Protein AF-A0A5C8VFC7-F1 (afdb_monomer_lite)

pLDDT: mean 85.53, std 14.11, range [35.5, 98.44]

Secondary structure (DSSP, 8-state):
-----HHHHHH-GGGHHHHSSHHHHHHH-S-TTS-TTSPPPGGGHHHHHHHHHHHHHHSS----TT-TTHHHHHHHHHTS---------PPPPPGGG---GGGT--HHHHHHHHHHHHHHHHHHHHHHTTSSS-HHHHHHHHHHHHHHHHHHHHS----

Sequence (159 aa):
MSRGHLLEFLISRQVAAQIDNLFVRMLLSPHPLIPRNGFIDYANDDIVLREAAEKLSEIEWAGISEDINMYDRLSSWLGIQIHEQRSNETLTVPFSQKGVLSDHLTSATLDALEARSRLDLKLWRLLAAKTNIDPEALRWRATTTAAARFSQLLTYKVY

Foldseek 3Di:
DDPDQLLCVLQALQCLCVQAQVLLCVQQPPDPQCDPRGHRDPVCLVVSLVVSLVSVVVDPDDADPLDPCRQVVVCVVVVHRDDDDPPDPPDADPPVSQDDVVVRPDPSSVVSNCRRNVSVLVSVVVVVVPDPDDPVVSVVSVVVVVCVVVCVSRDDDDD

Radius of gyration: 18.02 Å; chains: 1; bounding box: 41×52×45 Å

Structure (mmCIF, N/CA/C/O backbone):
data_AF-A0A5C8VFC7-F1
#
_entry.id   AF-A0A5C8VFC7-F1
#
loop_
_atom_site.group_PDB
_atom_site.id
_atom_site.type_symbol
_atom_site.label_atom_id
_atom_site.label_alt_id
_atom_site.label_comp_id
_atom_site.label_asym_id
_atom_site.label_entity_id
_atom_site.label_seq_id
_atom_site.pdbx_PDB_ins_code
_atom_site.Cartn_x
_atom_site.Cartn_y
_atom_site.Cartn_z
_atom_site.occupancy
_atom_site.B_iso_or_equiv
_atom_site.auth_seq_id
_atom_site.auth_comp_id
_atom_site.auth_asym_id
_atom_site.auth_atom_id
_atom_site.pdbx_PDB_model_num
ATOM 1 N N . MET A 1 1 ? 24.194 0.396 -6.362 1.00 41.56 1 MET A N 1
ATOM 2 C CA . MET A 1 1 ? 22.876 1.057 -6.461 1.00 41.56 1 MET A CA 1
ATOM 3 C C . MET A 1 1 ? 22.620 1.334 -7.928 1.00 41.56 1 MET A C 1
ATOM 5 O O . MET A 1 1 ? 23.442 1.996 -8.552 1.00 41.56 1 MET A O 1
ATOM 9 N N . SER A 1 2 ? 21.605 0.696 -8.506 1.00 38.47 2 SER A N 1
ATOM 10 C CA . SER A 1 2 ? 21.367 0.692 -9.950 1.00 38.47 2 SER A CA 1
ATOM 11 C C . SER A 1 2 ? 21.085 2.106 -10.450 1.00 38.47 2 SER A C 1
ATOM 13 O O . SER A 1 2 ? 20.091 2.710 -10.067 1.00 38.47 2 SER A O 1
ATOM 15 N N . ARG A 1 3 ? 21.916 2.596 -11.374 1.00 49.00 3 ARG A N 1
ATOM 16 C CA . ARG A 1 3 ? 21.585 3.713 -12.279 1.00 49.00 3 ARG A CA 1
ATOM 17 C C . ARG A 1 3 ? 20.566 3.281 -13.356 1.00 49.00 3 ARG A C 1
ATOM 19 O O . ARG A 1 3 ? 20.586 3.799 -14.464 1.00 49.00 3 ARG A O 1
ATOM 26 N N . GLY A 1 4 ? 19.763 2.265 -13.041 1.00 56.94 4 GLY A N 1
ATOM 27 C CA . GLY A 1 4 ? 18.840 1.605 -13.951 1.00 56.94 4 GLY A CA 1
ATOM 28 C C . GLY A 1 4 ? 17.549 2.393 -14.071 1.00 56.94 4 GLY A C 1
ATOM 29 O O . GLY A 1 4 ? 17.125 3.059 -13.123 1.00 56.94 4 GLY A O 1
ATOM 30 N N . HIS A 1 5 ? 16.944 2.333 -15.251 1.00 78.56 5 HIS A N 1
ATOM 31 C CA . HIS A 1 5 ? 15.644 2.935 -15.530 1.00 78.56 5 HIS A CA 1
ATOM 32 C C . HIS A 1 5 ? 14.612 2.409 -14.515 1.00 78.56 5 HIS A C 1
ATOM 34 O O . HIS A 1 5 ? 14.661 1.236 -14.154 1.00 78.56 5 HIS A O 1
ATOM 40 N N . LEU A 1 6 ? 13.693 3.253 -14.025 1.00 86.38 6 LEU A N 1
ATOM 41 C CA . LEU A 1 6 ? 12.682 2.879 -13.017 1.00 86.38 6 LEU A CA 1
ATOM 42 C C . LEU A 1 6 ? 11.976 1.550 -13.342 1.00 86.38 6 LEU A C 1
ATOM 44 O O . LEU A 1 6 ? 11.711 0.752 -12.445 1.00 86.38 6 LEU A O 1
ATOM 48 N N . LEU A 1 7 ? 11.735 1.279 -14.625 1.00 90.38 7 LEU A N 1
ATOM 49 C CA . LEU A 1 7 ? 11.177 0.013 -15.082 1.00 90.38 7 LEU A CA 1
ATOM 50 C C . LEU A 1 7 ? 12.025 -1.202 -14.664 1.00 90.38 7 LEU A C 1
ATOM 52 O O . LEU A 1 7 ? 11.477 -2.166 -14.137 1.00 90.38 7 LEU A O 1
ATOM 56 N N . GLU A 1 8 ? 13.349 -1.155 -14.839 1.00 91.50 8 GLU A N 1
ATOM 57 C CA . GLU A 1 8 ? 14.268 -2.244 -14.466 1.00 91.50 8 GLU A CA 1
ATOM 58 C C . GLU A 1 8 ? 14.191 -2.558 -12.971 1.00 91.50 8 GLU A C 1
ATOM 60 O O . GLU A 1 8 ? 14.211 -3.722 -12.565 1.00 91.50 8 GLU A O 1
ATOM 65 N N . PHE A 1 9 ? 14.062 -1.515 -12.149 1.00 91.56 9 PHE A N 1
ATOM 66 C CA . PHE A 1 9 ? 13.863 -1.667 -10.715 1.00 91.56 9 PHE A CA 1
ATOM 67 C C . PHE A 1 9 ? 12.532 -2.371 -10.413 1.00 91.56 9 PHE A C 1
ATOM 69 O O . PHE A 1 9 ? 12.512 -3.341 -9.658 1.00 91.56 9 PHE A O 1
ATOM 76 N N . LEU A 1 10 ? 11.437 -1.951 -11.052 1.00 93.69 10 LEU A N 1
ATOM 77 C CA . LEU A 1 10 ? 10.092 -2.486 -10.801 1.00 93.69 10 LEU A CA 1
ATOM 78 C C . LEU A 1 10 ? 9.887 -3.939 -11.261 1.00 93.69 10 LEU A C 1
ATOM 80 O O . LEU A 1 10 ? 9.038 -4.656 -10.717 1.00 93.69 10 LEU A O 1
ATOM 84 N N . ILE A 1 11 ? 10.655 -4.388 -12.255 1.00 94.44 11 ILE A N 1
ATOM 85 C CA . ILE A 1 11 ? 10.610 -5.772 -12.756 1.00 94.44 11 ILE A CA 1
ATOM 86 C C . ILE A 1 11 ? 11.664 -6.678 -12.107 1.00 94.44 11 ILE A C 1
ATOM 88 O O . ILE A 1 11 ? 11.640 -7.896 -12.307 1.00 94.44 11 ILE A O 1
ATOM 92 N N . SER A 1 12 ? 12.581 -6.121 -11.312 1.00 94.25 12 SER A N 1
ATOM 93 C CA . SER A 1 12 ? 13.646 -6.892 -10.679 1.00 94.25 12 SER A CA 1
ATOM 94 C C . SER A 1 12 ? 13.116 -7.762 -9.538 1.00 94.25 12 SER A C 1
ATOM 96 O O . SER A 1 12 ? 12.614 -7.284 -8.521 1.00 94.25 12 SER A O 1
ATOM 98 N N . ARG A 1 13 ? 13.310 -9.081 -9.662 1.00 94.38 13 ARG A N 1
ATOM 99 C CA . ARG A 1 13 ? 12.937 -10.049 -8.614 1.00 94.38 13 ARG A CA 1
ATOM 100 C C . ARG A 1 13 ? 13.743 -9.886 -7.324 1.00 94.38 13 ARG A C 1
ATOM 102 O O . ARG A 1 13 ? 13.280 -10.314 -6.272 1.00 94.38 13 ARG A O 1
ATOM 109 N N . GLN A 1 14 ? 14.928 -9.275 -7.392 1.00 92.81 14 GLN A N 1
ATOM 110 C CA . GLN A 1 14 ? 15.797 -9.075 -6.224 1.00 92.81 14 GLN A CA 1
ATOM 111 C C . GLN A 1 14 ? 15.215 -8.075 -5.223 1.00 92.81 14 GLN A C 1
ATOM 113 O O . GLN A 1 14 ? 15.543 -8.137 -4.042 1.00 92.81 14 GLN A O 1
ATOM 118 N N . VAL A 1 15 ? 14.356 -7.170 -5.698 1.00 92.88 15 VAL A N 1
ATOM 119 C CA . VAL A 1 15 ? 13.690 -6.156 -4.872 1.00 92.88 15 VAL A CA 1
ATOM 120 C C . VAL A 1 15 ? 12.198 -6.440 -4.690 1.00 92.88 15 VAL A C 1
ATOM 122 O O . VAL A 1 15 ? 11.480 -5.625 -4.120 1.00 92.88 15 VAL A O 1
ATOM 125 N N . ALA A 1 16 ? 11.709 -7.591 -5.168 1.00 94.56 16 ALA A N 1
ATOM 126 C CA . ALA A 1 16 ? 10.283 -7.904 -5.182 1.00 94.56 16 ALA A CA 1
ATOM 127 C C . ALA A 1 16 ? 9.657 -7.869 -3.783 1.00 94.56 16 ALA A C 1
ATOM 129 O O . ALA A 1 16 ? 8.572 -7.323 -3.617 1.00 94.56 16 ALA A O 1
ATOM 130 N N . ALA A 1 17 ? 10.358 -8.380 -2.768 1.00 94.06 17 ALA A N 1
ATOM 131 C CA . ALA A 1 17 ? 9.872 -8.369 -1.390 1.00 94.06 17 ALA A CA 1
ATOM 132 C C . ALA A 1 17 ? 9.643 -6.950 -0.840 1.00 94.06 17 ALA A C 1
ATOM 134 O O . ALA A 1 17 ? 8.838 -6.777 0.070 1.00 94.06 17 ALA A O 1
ATOM 135 N N . GLN A 1 18 ? 10.349 -5.955 -1.381 1.00 93.31 18 GLN A N 1
ATOM 136 C CA . GLN A 1 18 ? 10.308 -4.565 -0.941 1.00 93.31 18 GLN A CA 1
ATOM 137 C C . GLN A 1 18 ? 9.290 -3.718 -1.712 1.00 93.31 18 GLN A C 1
ATOM 139 O O . GLN A 1 18 ? 8.924 -2.652 -1.226 1.00 93.31 18 GLN A O 1
ATOM 144 N N . ILE A 1 19 ? 8.869 -4.144 -2.907 1.00 95.06 19 ILE A N 1
ATOM 145 C CA . ILE A 1 19 ? 8.063 -3.298 -3.805 1.00 95.06 19 ILE A CA 1
ATOM 146 C C . ILE A 1 19 ? 6.716 -3.895 -4.197 1.00 95.06 19 ILE A C 1
ATOM 148 O O . ILE A 1 19 ? 5.841 -3.160 -4.634 1.00 95.06 19 ILE A O 1
ATOM 152 N N . ASP A 1 20 ? 6.554 -5.213 -4.115 1.00 97.69 20 ASP A N 1
ATOM 153 C CA . ASP A 1 20 ? 5.381 -5.896 -4.651 1.00 97.69 20 ASP A CA 1
ATOM 154 C C . ASP A 1 20 ? 4.321 -6.095 -3.576 1.00 97.69 20 ASP A C 1
ATOM 156 O O . ASP A 1 20 ? 4.429 -7.018 -2.776 1.00 97.69 20 ASP A O 1
ATOM 160 N N . ASN A 1 21 ? 3.283 -5.264 -3.590 1.00 97.81 21 ASN A N 1
ATOM 161 C CA . ASN A 1 21 ? 2.153 -5.304 -2.663 1.00 97.81 21 ASN A CA 1
ATOM 162 C C . ASN A 1 21 ? 2.642 -5.346 -1.207 1.00 97.81 21 ASN A C 1
ATOM 164 O O . ASN A 1 21 ? 2.390 -6.292 -0.457 1.00 97.81 21 ASN A O 1
ATOM 168 N N . LEU A 1 22 ? 3.466 -4.355 -0.864 1.00 96.62 22 LEU A N 1
ATOM 169 C CA . LEU A 1 22 ? 4.254 -4.314 0.358 1.00 96.62 22 LEU A CA 1
ATOM 170 C C . LEU A 1 22 ? 3.379 -4.434 1.609 1.00 96.62 22 LEU A C 1
ATOM 172 O O . LEU A 1 22 ? 3.733 -5.188 2.515 1.00 96.62 22 LEU A O 1
ATOM 176 N N . PHE A 1 23 ? 2.236 -3.748 1.663 1.00 96.38 23 PHE A N 1
ATOM 177 C CA . PHE A 1 23 ? 1.360 -3.817 2.837 1.00 96.38 23 PHE A CA 1
ATOM 178 C C . PHE A 1 23 ? 0.720 -5.196 2.978 1.00 96.38 23 PHE A C 1
ATOM 180 O O . PHE A 1 23 ? 0.707 -5.758 4.073 1.00 96.38 23 PHE A O 1
ATOM 187 N N . VAL A 1 24 ? 0.275 -5.787 1.868 1.00 98.06 24 VAL A N 1
ATOM 188 C CA . VAL A 1 24 ? -0.218 -7.171 1.844 1.00 98.06 24 VAL A CA 1
ATOM 189 C C . VAL A 1 24 ? 0.858 -8.153 2.317 1.00 98.06 24 VAL A C 1
ATOM 191 O O . VAL A 1 24 ? 0.574 -9.028 3.137 1.00 98.06 24 VAL A O 1
ATOM 194 N N . ARG A 1 25 ? 2.112 -7.986 1.879 1.00 97.56 25 ARG A N 1
ATOM 195 C CA . ARG A 1 25 ? 3.236 -8.802 2.370 1.00 97.56 25 ARG A CA 1
ATOM 196 C C . ARG A 1 25 ? 3.465 -8.622 3.861 1.00 97.56 25 ARG A C 1
ATOM 198 O O . ARG A 1 25 ? 3.680 -9.613 4.549 1.00 97.56 25 ARG A O 1
ATOM 205 N N . MET A 1 26 ? 3.438 -7.391 4.361 1.00 96.31 26 MET A N 1
ATOM 206 C CA . MET A 1 26 ? 3.652 -7.112 5.782 1.00 96.31 26 MET A CA 1
ATOM 207 C C . MET A 1 26 ? 2.562 -7.727 6.662 1.00 96.31 26 MET A C 1
ATOM 209 O O . MET A 1 26 ? 2.882 -8.255 7.721 1.00 96.31 26 MET A O 1
ATOM 213 N N . LEU A 1 27 ? 1.304 -7.698 6.215 1.00 96.94 27 LEU A N 1
ATOM 214 C CA . LEU A 1 27 ? 0.178 -8.268 6.957 1.00 96.94 27 LEU A CA 1
ATOM 215 C C . LEU A 1 27 ? 0.203 -9.798 7.002 1.00 96.94 27 LEU A C 1
ATOM 217 O O . LEU A 1 27 ? -0.177 -10.384 8.011 1.00 96.94 27 LEU A O 1
ATOM 221 N N . LEU A 1 28 ? 0.626 -10.440 5.911 1.00 97.62 28 LEU A N 1
ATOM 222 C CA . LEU A 1 28 ? 0.531 -11.893 5.764 1.00 97.62 28 LEU A CA 1
ATOM 223 C C . LEU A 1 28 ? 1.847 -12.637 5.992 1.00 97.62 28 LEU A C 1
ATOM 225 O O . LEU A 1 28 ? 1.841 -13.860 6.073 1.00 97.62 28 LEU A O 1
ATOM 229 N N . SER A 1 29 ? 2.989 -11.952 6.063 1.00 92.75 29 SER A N 1
ATOM 230 C CA . SER A 1 29 ? 4.282 -12.632 6.140 1.00 92.75 29 SER A CA 1
ATOM 231 C C . SER A 1 29 ? 4.459 -13.404 7.460 1.00 92.75 29 SER A C 1
ATOM 233 O O . SER A 1 29 ? 4.337 -12.804 8.528 1.00 92.75 29 SER A O 1
ATOM 235 N N . PRO A 1 30 ? 4.901 -14.679 7.417 1.00 94.81 30 PRO A N 1
ATOM 236 C CA . PRO A 1 30 ? 5.138 -15.509 6.228 1.00 94.81 30 PRO A CA 1
ATOM 237 C C . PRO A 1 30 ? 3.850 -16.161 5.684 1.00 94.81 30 PRO A C 1
ATOM 239 O O . PRO A 1 30 ? 3.048 -16.676 6.455 1.00 94.81 30 PRO A O 1
ATOM 242 N N . HIS A 1 31 ? 3.708 -16.242 4.353 1.00 97.06 31 HIS A N 1
ATOM 243 C CA . HIS A 1 31 ? 2.536 -16.840 3.695 1.00 97.06 31 HIS A CA 1
ATOM 244 C C . HIS A 1 31 ? 2.930 -17.772 2.530 1.00 97.06 31 HIS A C 1
ATOM 246 O O . HIS A 1 31 ? 3.766 -17.379 1.713 1.00 97.06 31 HIS A O 1
ATOM 252 N N . PRO A 1 32 ? 2.333 -18.974 2.380 1.00 97.44 32 PRO A N 1
ATOM 253 C CA . PRO A 1 32 ? 2.729 -19.956 1.360 1.00 97.44 32 PRO A CA 1
ATOM 254 C C . PRO A 1 32 ? 2.540 -19.474 -0.087 1.00 97.44 32 PRO A C 1
ATOM 256 O O . PRO A 1 32 ? 3.309 -19.863 -0.963 1.00 97.44 32 PRO A O 1
ATOM 259 N N . LEU A 1 33 ? 1.555 -18.607 -0.345 1.00 97.81 33 LEU A N 1
ATOM 260 C CA . LEU A 1 33 ? 1.305 -18.034 -1.679 1.00 97.81 33 LEU A CA 1
ATOM 261 C C . LEU A 1 33 ? 2.118 -16.760 -1.966 1.00 97.81 33 LEU A C 1
ATOM 263 O O . LEU A 1 33 ? 2.036 -16.217 -3.068 1.00 97.81 33 LEU A O 1
ATOM 267 N N . ILE A 1 34 ? 2.891 -16.265 -0.992 1.00 97.25 34 ILE A N 1
ATOM 268 C CA . ILE A 1 34 ? 3.711 -15.059 -1.142 1.00 97.25 34 ILE A CA 1
ATOM 269 C C . ILE A 1 34 ? 5.183 -15.483 -1.193 1.00 97.25 34 ILE A C 1
ATOM 271 O O . ILE A 1 34 ? 5.782 -15.791 -0.159 1.00 97.25 34 ILE A O 1
ATOM 275 N N . PRO A 1 35 ? 5.815 -15.493 -2.379 1.00 95.06 35 PRO A N 1
ATOM 276 C CA . PRO A 1 35 ? 7.206 -15.899 -2.491 1.00 95.06 35 PRO A CA 1
ATOM 277 C C . PRO A 1 35 ? 8.123 -14.898 -1.784 1.00 95.06 35 PRO A C 1
ATOM 279 O O . PRO A 1 35 ? 7.978 -13.683 -1.935 1.00 95.06 35 PRO A O 1
ATOM 282 N N . ARG A 1 36 ? 9.132 -15.410 -1.068 1.00 90.69 36 ARG A N 1
ATOM 283 C CA . ARG A 1 36 ? 10.154 -14.581 -0.405 1.00 90.69 36 ARG A CA 1
ATOM 284 C C . ARG A 1 36 ? 10.959 -13.744 -1.405 1.00 90.69 36 ARG A C 1
ATOM 286 O O . ARG A 1 36 ? 11.232 -12.586 -1.137 1.00 90.69 36 ARG A O 1
ATOM 293 N N . ASN A 1 37 ? 11.297 -14.334 -2.554 1.00 89.19 37 ASN A N 1
ATOM 294 C CA . ASN A 1 37 ? 12.095 -13.719 -3.619 1.00 89.19 37 ASN A CA 1
ATOM 295 C C . ASN A 1 37 ? 11.351 -13.825 -4.961 1.00 89.19 37 ASN A C 1
ATOM 297 O O . ASN A 1 37 ? 11.689 -14.645 -5.814 1.00 89.19 37 ASN A O 1
ATOM 301 N N . GLY A 1 38 ? 10.294 -13.036 -5.134 1.00 95.31 38 GLY A N 1
ATOM 302 C CA . GLY A 1 38 ? 9.490 -13.024 -6.356 1.00 95.31 38 GLY A CA 1
ATOM 303 C C . GLY A 1 38 ? 8.217 -12.210 -6.184 1.00 95.31 38 GLY A C 1
ATOM 304 O O . GLY A 1 38 ? 7.935 -11.752 -5.081 1.00 95.31 38 GLY A O 1
ATOM 305 N N . PHE A 1 39 ? 7.462 -12.035 -7.264 1.00 98.06 39 PHE A N 1
ATOM 306 C CA . PHE A 1 39 ? 6.181 -11.327 -7.254 1.00 98.06 39 PHE A CA 1
ATOM 307 C C . PHE A 1 39 ? 5.031 -12.276 -6.902 1.00 98.06 39 PHE A C 1
ATOM 309 O O . PHE A 1 39 ? 5.101 -13.462 -7.226 1.00 98.06 39 PHE A O 1
ATOM 316 N N . ILE A 1 40 ? 3.991 -11.765 -6.245 1.00 98.06 40 ILE A N 1
ATOM 317 C CA . ILE A 1 40 ? 2.753 -12.509 -5.986 1.00 98.06 40 ILE A CA 1
ATOM 318 C C . ILE A 1 40 ? 2.085 -12.804 -7.332 1.00 98.06 40 ILE A C 1
ATOM 320 O O . ILE A 1 40 ? 1.905 -11.892 -8.143 1.00 98.06 40 ILE A O 1
ATOM 324 N N . ASP A 1 41 ? 1.731 -14.067 -7.562 1.00 97.94 41 ASP A N 1
ATOM 325 C CA . ASP A 1 41 ? 1.038 -14.512 -8.773 1.00 97.94 41 ASP A CA 1
ATOM 326 C C . ASP A 1 41 ? -0.402 -13.973 -8.808 1.00 97.94 41 ASP A C 1
ATOM 328 O O . ASP A 1 41 ? -1.104 -14.023 -7.798 1.00 97.94 41 ASP A O 1
ATOM 332 N N . TYR A 1 42 ? -0.846 -13.502 -9.975 1.00 98.06 42 TYR A N 1
ATOM 333 C CA . TYR A 1 42 ? -2.214 -13.031 -10.209 1.00 98.06 42 TYR A CA 1
ATOM 334 C C . TYR A 1 42 ? -3.263 -14.106 -9.919 1.00 98.06 42 TYR A C 1
ATOM 336 O O . TYR A 1 42 ? -4.360 -13.781 -9.471 1.00 98.06 42 TYR A O 1
ATOM 344 N N . ALA A 1 43 ? -2.930 -15.384 -10.125 1.00 98.38 43 ALA A N 1
ATOM 345 C CA . ALA A 1 43 ? -3.829 -16.496 -9.823 1.00 98.38 43 ALA A CA 1
ATOM 346 C C . ALA A 1 43 ? -4.176 -16.603 -8.325 1.00 98.38 43 ALA A C 1
ATOM 348 O O . ALA A 1 43 ? -5.184 -17.208 -7.969 1.00 98.38 43 ALA A O 1
ATOM 3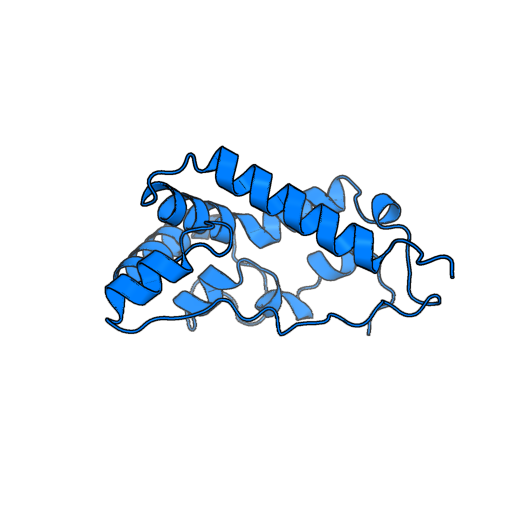49 N N . ASN A 1 44 ? -3.360 -16.003 -7.453 1.00 98.19 44 ASN A N 1
ATOM 350 C CA . ASN A 1 44 ? -3.547 -16.032 -6.005 1.00 98.19 44 ASN A CA 1
ATOM 351 C C . ASN A 1 44 ? -4.178 -14.743 -5.454 1.00 98.19 44 ASN A C 1
ATOM 353 O O . ASN A 1 44 ? -4.380 -14.656 -4.242 1.00 98.19 44 ASN A O 1
ATOM 357 N N . ASP A 1 45 ? -4.481 -13.754 -6.305 1.00 98.25 45 ASP A N 1
ATOM 358 C CA . ASP A 1 45 ? -4.912 -12.414 -5.886 1.00 98.25 45 ASP A CA 1
ATOM 359 C C . ASP A 1 45 ? -6.124 -12.450 -4.950 1.00 98.25 45 ASP A C 1
ATOM 361 O O . ASP A 1 45 ? -6.109 -11.790 -3.914 1.00 98.25 45 ASP A O 1
ATOM 365 N N . ASP A 1 46 ? -7.153 -13.232 -5.281 1.00 98.19 46 ASP A N 1
ATOM 366 C CA . ASP A 1 46 ? -8.394 -13.274 -4.500 1.00 98.19 46 ASP A CA 1
ATOM 367 C C . ASP A 1 46 ? -8.184 -13.894 -3.114 1.00 98.19 46 ASP A C 1
ATOM 369 O O . ASP A 1 46 ? -8.704 -13.389 -2.118 1.00 98.19 46 ASP A O 1
ATOM 373 N N . ILE A 1 47 ? -7.383 -14.962 -3.031 1.00 98.44 47 ILE A N 1
ATOM 374 C CA . ILE A 1 47 ? -7.063 -15.630 -1.762 1.00 98.44 47 ILE A CA 1
ATOM 375 C C . ILE A 1 47 ? -6.232 -14.692 -0.889 1.00 98.44 47 ILE A C 1
ATOM 377 O O . ILE A 1 47 ? -6.598 -14.423 0.254 1.00 98.44 47 ILE A O 1
ATOM 381 N N . VAL A 1 48 ? -5.149 -14.151 -1.450 1.00 98.31 48 VAL A N 1
ATOM 382 C CA . VAL A 1 48 ? -4.223 -13.266 -0.740 1.00 98.31 48 VAL A CA 1
ATOM 383 C C . VAL A 1 48 ? -4.928 -11.990 -0.279 1.00 98.31 48 VAL A C 1
ATOM 385 O O . VAL A 1 48 ? -4.733 -11.558 0.854 1.00 98.31 48 VAL A O 1
ATOM 388 N N . LEU A 1 49 ? -5.772 -11.385 -1.118 1.00 98.25 49 LEU A N 1
ATOM 389 C CA . LEU A 1 49 ? -6.504 -10.176 -0.746 1.00 98.25 49 LEU A CA 1
ATOM 390 C C . LEU A 1 49 ? -7.520 -10.441 0.364 1.00 98.25 49 LEU A C 1
ATOM 392 O O . LEU A 1 49 ? -7.619 -9.634 1.289 1.00 98.25 49 LEU A O 1
ATOM 396 N N . ARG A 1 50 ? -8.270 -11.547 0.279 1.00 98.25 50 ARG A N 1
ATOM 397 C CA . ARG A 1 50 ? -9.243 -11.927 1.309 1.00 98.25 50 ARG A CA 1
ATOM 398 C C . ARG A 1 50 ? -8.555 -12.101 2.660 1.00 98.25 50 ARG A C 1
ATOM 400 O O . ARG A 1 50 ? -8.978 -11.486 3.632 1.00 98.25 50 ARG A O 1
ATOM 407 N N . GLU A 1 51 ? -7.465 -12.860 2.706 1.00 98.44 51 GLU A N 1
ATOM 408 C CA . GLU A 1 51 ? -6.724 -13.091 3.949 1.00 98.44 51 GLU A CA 1
ATOM 409 C C . GLU A 1 51 ? -6.065 -11.809 4.475 1.00 98.44 51 GLU A C 1
ATOM 411 O O . GLU A 1 51 ? -6.072 -11.557 5.679 1.00 98.44 51 GLU A O 1
ATOM 416 N N . ALA A 1 52 ? -5.551 -10.943 3.594 1.00 98.12 52 ALA A N 1
ATOM 417 C CA . ALA A 1 52 ? -5.016 -9.644 4.003 1.00 98.12 52 ALA A CA 1
ATOM 418 C C . ALA A 1 52 ? -6.104 -8.738 4.599 1.00 98.12 52 ALA A C 1
ATOM 420 O O . ALA A 1 52 ? -5.852 -8.038 5.579 1.00 98.12 52 ALA A O 1
ATOM 421 N N . ALA A 1 53 ? -7.316 -8.756 4.037 1.00 96.94 53 ALA A N 1
ATOM 422 C CA . ALA A 1 53 ? -8.454 -8.014 4.569 1.00 96.94 53 ALA A CA 1
ATOM 423 C C . ALA A 1 53 ? -8.925 -8.574 5.922 1.00 96.94 53 ALA A C 1
ATOM 425 O O . ALA A 1 53 ? -9.225 -7.791 6.826 1.00 96.94 53 ALA A O 1
ATOM 426 N N . GLU A 1 54 ? -8.938 -9.902 6.081 1.00 96.94 54 GLU A N 1
ATOM 427 C CA . GLU A 1 54 ? -9.195 -10.574 7.362 1.00 96.94 54 GLU A CA 1
ATOM 428 C C . GLU A 1 54 ? -8.154 -10.136 8.408 1.00 96.94 54 GLU A C 1
ATOM 430 O O . GLU A 1 54 ? -8.532 -9.634 9.467 1.00 96.94 54 GLU A O 1
ATOM 435 N N . LYS A 1 55 ? -6.854 -10.173 8.083 1.00 97.00 55 LYS A N 1
ATOM 436 C CA . LYS A 1 55 ? -5.792 -9.685 8.981 1.00 97.00 55 LYS A CA 1
ATOM 437 C C . LYS A 1 55 ? -5.894 -8.207 9.311 1.00 97.00 55 LYS A C 1
ATOM 439 O O . LYS A 1 55 ? -5.731 -7.831 10.466 1.00 97.00 55 LYS A O 1
ATOM 444 N N . LEU A 1 56 ? -6.221 -7.366 8.337 1.00 94.88 56 LEU A N 1
ATOM 445 C CA . LEU A 1 56 ? -6.455 -5.948 8.588 1.00 94.88 56 LEU A CA 1
ATOM 446 C C . LEU A 1 56 ? -7.653 -5.721 9.527 1.00 94.88 56 LEU A C 1
ATOM 448 O O . LEU A 1 56 ? -7.659 -4.745 10.268 1.00 94.88 56 LEU A O 1
ATOM 452 N N . SER A 1 57 ? -8.661 -6.601 9.514 1.00 92.88 57 SER A N 1
ATOM 453 C CA . SER A 1 57 ? -9.819 -6.510 10.414 1.00 92.88 57 SER A CA 1
ATOM 454 C C . SER A 1 57 ? -9.522 -6.916 11.861 1.00 92.88 57 SER A C 1
ATOM 456 O O . SER A 1 57 ? -10.248 -6.496 12.757 1.00 92.88 57 SER A O 1
ATOM 458 N N . GLU A 1 58 ? -8.449 -7.680 12.092 1.00 94.88 58 GLU A N 1
ATOM 459 C CA . GLU A 1 58 ? -7.948 -8.011 13.435 1.00 94.88 58 GLU A CA 1
ATOM 460 C C . GLU A 1 58 ? -7.208 -6.824 14.083 1.00 94.88 58 GLU A C 1
ATOM 462 O O . GLU A 1 58 ? -7.001 -6.809 15.295 1.00 94.88 58 GLU A O 1
ATOM 467 N N . ILE A 1 59 ? -6.806 -5.817 13.296 1.00 92.50 59 ILE A N 1
ATOM 468 C CA . ILE A 1 59 ? -6.154 -4.608 13.803 1.00 92.50 59 ILE A CA 1
ATOM 469 C C . ILE A 1 59 ? -7.224 -3.669 14.371 1.00 92.50 59 ILE A C 1
ATOM 471 O O . ILE A 1 59 ? -8.086 -3.184 13.640 1.00 92.50 59 ILE A O 1
ATOM 475 N N . GLU A 1 60 ? -7.128 -3.367 15.669 1.00 91.25 60 GLU A N 1
ATOM 476 C CA . GLU A 1 60 ? -8.108 -2.532 16.383 1.00 91.25 60 GLU A CA 1
ATOM 477 C C . GLU A 1 60 ? -8.268 -1.133 15.777 1.00 91.25 60 GLU A C 1
ATOM 479 O O . GLU A 1 60 ? -9.362 -0.566 15.789 1.00 91.25 60 GLU A O 1
ATOM 484 N N . TRP A 1 61 ? -7.187 -0.580 15.223 1.00 92.56 61 TRP A N 1
ATOM 485 C CA . TRP A 1 61 ? -7.211 0.712 14.556 1.00 92.56 61 TRP A CA 1
ATOM 486 C C . TRP A 1 61 ? -6.290 0.748 13.336 1.00 92.56 61 TRP A C 1
ATOM 488 O O . TRP A 1 61 ? -5.095 0.471 13.423 1.00 92.56 61 TRP A O 1
ATOM 498 N N . ALA A 1 62 ? -6.843 1.159 12.196 1.00 92.12 62 ALA A N 1
ATOM 499 C CA . ALA A 1 62 ? -6.102 1.423 10.970 1.00 92.12 62 ALA A CA 1
ATOM 500 C C . ALA A 1 62 ? -6.579 2.745 10.356 1.00 92.12 62 ALA A C 1
ATOM 502 O O . ALA A 1 62 ? -7.780 2.981 10.208 1.00 92.12 62 ALA A O 1
ATOM 503 N N . GLY A 1 63 ? -5.630 3.606 9.996 1.00 89.62 63 GLY A N 1
ATOM 504 C CA . GLY A 1 63 ? -5.884 4.922 9.421 1.00 89.62 63 GLY A CA 1
ATOM 505 C C . GLY A 1 63 ? -5.317 5.070 8.014 1.00 89.62 63 GLY A C 1
ATOM 506 O O . GLY A 1 63 ? -4.512 4.264 7.558 1.00 89.62 63 GLY A O 1
ATOM 507 N N . ILE A 1 64 ? -5.733 6.141 7.340 1.00 89.19 64 ILE A N 1
ATOM 508 C CA . ILE A 1 64 ? -5.241 6.540 6.019 1.00 89.19 64 ILE A CA 1
ATOM 509 C C . ILE A 1 64 ? -4.477 7.845 6.185 1.00 89.19 64 ILE A C 1
ATOM 511 O O . ILE A 1 64 ? -5.039 8.818 6.685 1.00 89.19 64 ILE A O 1
ATOM 515 N N . SER A 1 65 ? -3.211 7.870 5.768 1.00 84.81 65 SER A N 1
ATOM 516 C CA . SER A 1 65 ? -2.339 9.044 5.891 1.00 84.81 65 SER A CA 1
ATOM 517 C C . SER A 1 65 ? -2.861 10.271 5.150 1.00 84.81 65 SER A C 1
ATOM 519 O O . SER A 1 65 ? -2.558 11.398 5.527 1.00 84.81 65 SER A O 1
ATOM 521 N N . GLU A 1 66 ? -3.643 10.064 4.096 1.00 83.25 66 GLU A N 1
ATOM 522 C CA . GLU A 1 66 ? -4.225 11.125 3.274 1.00 83.25 66 GLU A CA 1
ATOM 523 C C . GLU A 1 66 ? -5.521 11.709 3.845 1.00 83.25 66 GLU A C 1
ATOM 525 O O . GLU A 1 66 ? -6.039 12.700 3.320 1.00 83.25 66 GLU A O 1
ATOM 530 N N . ASP A 1 67 ? -6.059 11.114 4.910 1.00 85.94 67 ASP A N 1
ATOM 531 C CA . ASP A 1 67 ? -7.181 11.689 5.630 1.00 85.94 67 ASP A CA 1
ATOM 532 C C . ASP A 1 67 ? -6.676 12.722 6.642 1.00 85.94 67 ASP A C 1
ATOM 534 O O . ASP A 1 67 ? -6.020 12.391 7.626 1.00 85.94 67 ASP A O 1
ATOM 538 N N . ILE A 1 68 ? -7.027 13.988 6.415 1.00 84.31 68 ILE A N 1
ATOM 539 C CA . ILE A 1 68 ? -6.640 15.114 7.273 1.00 84.31 68 ILE A CA 1
ATOM 540 C C . ILE A 1 68 ? -7.097 14.953 8.732 1.00 84.31 68 ILE A C 1
ATOM 542 O O . ILE A 1 68 ? -6.447 15.467 9.634 1.00 84.31 68 ILE A O 1
ATOM 546 N N . ASN A 1 69 ? -8.171 14.199 8.975 1.00 87.56 69 ASN A N 1
ATOM 547 C CA . ASN A 1 69 ? -8.711 13.952 10.312 1.00 87.56 69 ASN A CA 1
ATOM 548 C C . ASN A 1 69 ? -8.157 12.655 10.934 1.00 87.56 69 ASN A C 1
ATOM 550 O O . ASN A 1 69 ? -8.651 12.198 11.967 1.00 87.56 69 ASN A O 1
ATOM 554 N N . MET A 1 70 ? -7.176 11.999 10.302 1.00 89.56 70 MET A N 1
ATOM 555 C CA . MET A 1 70 ? -6.635 10.720 10.771 1.00 89.56 70 MET A CA 1
ATOM 556 C C . MET A 1 70 ? -6.023 10.832 12.171 1.00 89.56 70 MET A C 1
ATOM 558 O O . MET A 1 70 ? -6.326 9.989 13.015 1.00 89.56 70 MET A O 1
ATOM 562 N N . TYR A 1 71 ? -5.254 11.889 12.450 1.00 90.12 71 TYR A N 1
ATOM 563 C CA . TYR A 1 71 ? -4.664 12.113 13.774 1.00 90.12 71 TYR A CA 1
ATOM 564 C C . TYR A 1 71 ? -5.706 12.440 14.846 1.00 90.12 71 TYR A C 1
ATOM 566 O O . TYR A 1 71 ? -5.563 11.978 15.975 1.00 90.12 71 TYR A O 1
ATOM 574 N N . ASP A 1 72 ? -6.784 13.150 14.507 1.00 90.69 72 ASP A N 1
ATOM 575 C CA . ASP A 1 72 ? -7.875 13.424 15.452 1.00 90.69 72 ASP A CA 1
ATOM 576 C C . ASP A 1 72 ? -8.617 12.138 15.828 1.00 90.69 72 ASP A C 1
ATOM 578 O O . ASP A 1 72 ? -8.909 11.887 17.001 1.00 90.69 72 ASP A O 1
ATOM 582 N N . ARG A 1 73 ? -8.877 11.269 14.842 1.00 89.88 73 ARG A N 1
ATOM 583 C CA . ARG A 1 73 ? -9.488 9.956 15.091 1.00 89.88 73 ARG A CA 1
ATOM 584 C C . ARG A 1 73 ? -8.560 9.023 15.855 1.00 89.88 73 ARG A C 1
ATOM 586 O O . ARG A 1 73 ? -9.037 8.285 16.713 1.00 89.88 73 ARG A O 1
ATOM 593 N N . LEU A 1 74 ? -7.260 9.057 15.565 1.00 92.31 74 LEU A N 1
ATOM 594 C CA . LEU A 1 74 ? -6.265 8.300 16.319 1.00 92.31 74 LEU A CA 1
ATOM 595 C C . LEU A 1 74 ? -6.195 8.783 17.773 1.00 92.31 74 LEU A C 1
ATOM 597 O O . LEU A 1 74 ? -6.211 7.966 18.687 1.00 92.31 74 LEU A O 1
ATOM 601 N N . SER A 1 75 ? -6.181 10.101 17.982 1.00 93.75 75 SER A N 1
ATOM 602 C CA . SER A 1 75 ? -6.176 10.718 19.313 1.00 93.75 75 SER A CA 1
ATOM 603 C C . SER A 1 75 ? -7.419 10.333 20.110 1.00 93.75 75 SER A C 1
ATOM 605 O O . SER A 1 75 ? -7.328 9.942 21.272 1.00 93.75 75 SER A O 1
ATOM 607 N N . SER A 1 76 ? -8.582 10.367 19.452 1.00 93.25 76 SER A N 1
ATOM 608 C CA . SER A 1 76 ? -9.857 9.950 20.041 1.00 93.25 76 SER A CA 1
ATOM 609 C C . SER A 1 76 ? -9.854 8.471 20.431 1.00 93.25 76 SER A C 1
ATOM 611 O O . SER A 1 76 ? -10.369 8.123 21.488 1.00 93.25 76 SER A O 1
ATOM 613 N N . TRP A 1 77 ? -9.265 7.604 19.601 1.00 93.81 77 TRP A N 1
ATOM 614 C CA . TRP A 1 77 ? -9.161 6.172 19.888 1.00 93.81 77 TRP A CA 1
ATOM 615 C C . TRP A 1 77 ? -8.181 5.872 21.033 1.00 93.81 77 TRP A C 1
ATOM 617 O O . TRP A 1 77 ? -8.504 5.084 21.916 1.00 93.81 77 TRP A O 1
ATOM 627 N N . LEU A 1 78 ? -7.018 6.533 21.067 1.00 94.44 78 LEU A N 1
ATOM 628 C CA . LEU A 1 78 ? -6.014 6.340 22.123 1.00 94.44 78 LEU A CA 1
ATOM 629 C C . LEU A 1 78 ? -6.355 7.043 23.446 1.00 94.44 78 LEU A C 1
ATOM 631 O O . LEU A 1 78 ? -5.732 6.755 24.466 1.00 94.44 78 LEU A O 1
ATOM 635 N N . GLY A 1 79 ? -7.282 8.004 23.435 1.00 95.69 79 GLY A N 1
ATOM 636 C CA . GLY A 1 79 ? -7.584 8.848 24.593 1.00 95.69 79 GLY A CA 1
ATOM 637 C C . GLY A 1 79 ? -6.471 9.844 24.952 1.00 95.69 79 GLY A C 1
ATOM 638 O O . GLY A 1 79 ? -6.479 10.397 26.051 1.00 95.69 79 GLY A O 1
ATOM 639 N N . ILE A 1 80 ? -5.515 10.081 24.047 1.00 94.94 80 ILE A N 1
ATOM 640 C CA . ILE A 1 80 ? -4.432 11.062 24.207 1.00 94.94 80 ILE A CA 1
ATOM 641 C C . ILE A 1 80 ? -4.326 11.931 22.960 1.00 94.94 80 ILE A C 1
ATOM 643 O O . ILE A 1 80 ? -4.556 11.461 21.850 1.00 94.94 80 ILE A O 1
ATOM 647 N N . GLN A 1 81 ? -3.934 13.192 23.128 1.00 92.38 81 GLN A N 1
ATOM 648 C CA . GLN A 1 81 ? -3.746 14.088 21.993 1.00 92.38 81 GLN A CA 1
ATOM 649 C C . GLN A 1 81 ? -2.451 13.752 21.249 1.00 92.38 81 GLN A C 1
ATOM 651 O 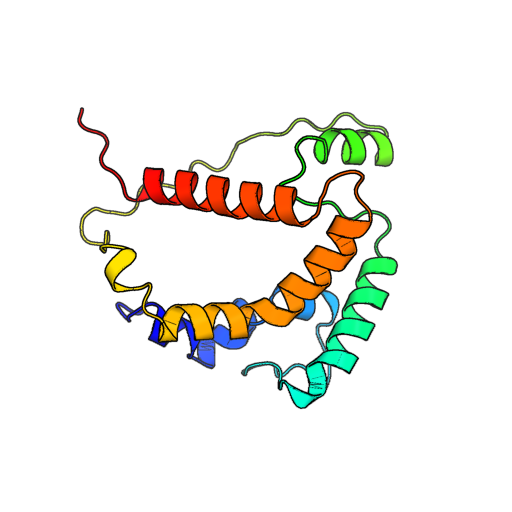O . GLN A 1 81 ? -1.360 13.823 21.820 1.00 92.38 81 GLN A O 1
ATOM 656 N N . ILE A 1 82 ? -2.568 13.435 19.962 1.00 89.75 82 ILE A N 1
ATOM 657 C CA . ILE A 1 82 ? -1.439 13.277 19.048 1.00 89.75 82 ILE A CA 1
ATOM 658 C C . ILE A 1 82 ? -1.397 14.476 18.114 1.00 89.75 82 ILE A C 1
ATOM 660 O O . ILE A 1 82 ? -2.370 14.805 17.441 1.00 89.75 82 ILE A O 1
ATOM 664 N N . HIS A 1 83 ? -0.234 15.112 18.049 1.00 82.50 83 HIS A N 1
ATOM 665 C CA . HIS A 1 83 ? 0.030 16.179 17.099 1.00 82.50 83 HIS A CA 1
ATOM 666 C C . HIS A 1 83 ? 0.808 15.623 15.910 1.00 82.50 83 HIS A C 1
ATOM 668 O O . HIS A 1 83 ? 1.823 14.947 16.092 1.00 82.50 83 HIS A O 1
ATOM 674 N N . GLU A 1 84 ? 0.364 15.940 14.694 1.00 77.19 84 GLU A N 1
ATOM 675 C CA . GLU A 1 84 ? 1.163 15.687 13.498 1.00 77.19 84 GLU A CA 1
ATOM 676 C C . GLU A 1 84 ? 2.462 16.500 13.591 1.00 77.19 84 GLU A C 1
ATOM 678 O O . GLU A 1 84 ? 2.464 17.727 13.476 1.00 77.19 84 GLU A O 1
ATOM 683 N N . GLN A 1 85 ? 3.589 15.821 13.793 1.00 76.38 85 GLN A N 1
ATOM 684 C CA . GLN A 1 85 ? 4.903 16.431 13.647 1.00 76.38 85 GLN A CA 1
ATOM 685 C C . GLN A 1 85 ? 5.445 16.116 12.256 1.00 76.38 85 GLN A C 1
ATOM 687 O O . GLN A 1 85 ? 5.848 14.989 11.960 1.00 76.38 85 GLN A O 1
ATOM 692 N N . ARG A 1 86 ? 5.520 17.132 11.391 1.00 66.19 86 ARG A N 1
ATOM 693 C CA . ARG A 1 86 ? 6.320 17.038 10.165 1.00 66.19 86 ARG A CA 1
ATOM 694 C C . ARG A 1 86 ? 7.800 17.065 10.530 1.00 66.19 86 ARG A C 1
ATOM 696 O O . ARG A 1 86 ? 8.408 18.126 10.566 1.00 66.19 86 ARG A O 1
ATOM 703 N N . SER A 1 87 ? 8.367 15.891 10.795 1.00 64.94 87 SER A N 1
ATOM 704 C CA . SER A 1 87 ? 9.790 15.753 11.140 1.00 64.94 87 SER A CA 1
ATOM 705 C C . SER A 1 87 ? 10.669 15.259 9.982 1.00 64.94 87 SER A C 1
ATOM 707 O O . SER A 1 87 ? 11.890 15.244 10.109 1.00 64.94 87 SER A O 1
ATOM 709 N N . ASN A 1 88 ? 10.081 14.855 8.852 1.00 57.56 88 ASN A N 1
ATOM 710 C CA . ASN A 1 88 ? 10.831 14.314 7.717 1.00 57.56 88 ASN A CA 1
ATOM 711 C C . ASN A 1 88 ? 11.143 15.399 6.679 1.00 57.56 88 ASN A C 1
ATOM 713 O O . ASN A 1 88 ? 10.470 15.498 5.647 1.00 57.56 88 ASN A O 1
ATOM 717 N N . GLU A 1 89 ? 12.193 16.183 6.921 1.00 59.75 89 GLU A N 1
ATOM 718 C CA . GLU A 1 89 ? 12.863 16.923 5.850 1.00 59.75 89 GLU A CA 1
ATOM 719 C C . GLU A 1 89 ? 13.613 15.917 4.970 1.00 59.75 89 GLU A C 1
ATOM 721 O O . GLU A 1 89 ? 14.704 15.450 5.288 1.00 59.75 89 GLU A O 1
ATOM 726 N N . THR A 1 90 ? 12.992 15.513 3.862 1.00 65.12 90 THR A N 1
ATOM 727 C CA . THR A 1 90 ? 13.686 14.695 2.863 1.00 65.12 90 THR A CA 1
ATOM 728 C C . THR A 1 90 ? 14.752 15.567 2.209 1.00 65.12 90 THR A C 1
ATOM 730 O O . THR A 1 90 ? 14.420 16.579 1.588 1.00 65.12 90 THR A O 1
ATOM 733 N N . LEU A 1 91 ? 16.026 15.192 2.370 1.00 66.31 91 LEU A N 1
ATOM 734 C CA . LEU A 1 91 ? 17.141 15.890 1.732 1.00 66.31 91 LEU A CA 1
ATOM 735 C C . LEU A 1 91 ? 16.902 15.980 0.222 1.00 66.31 91 LEU A C 1
ATOM 737 O O . LEU A 1 91 ? 16.392 15.051 -0.408 1.00 66.31 91 LEU A O 1
ATOM 741 N N . THR A 1 92 ? 17.278 17.113 -0.364 1.00 67.69 92 THR A N 1
ATOM 742 C CA . THR A 1 92 ? 17.182 17.287 -1.814 1.00 67.69 92 THR A CA 1
ATOM 743 C C . THR A 1 92 ? 18.080 16.279 -2.528 1.00 67.69 92 THR A C 1
ATOM 745 O O . THR A 1 92 ? 19.193 15.986 -2.089 1.00 67.69 92 THR A O 1
ATOM 748 N N . VAL A 1 93 ? 17.594 15.732 -3.644 1.00 69.06 93 VAL A N 1
ATOM 749 C CA . VAL A 1 93 ? 18.381 14.810 -4.472 1.00 69.06 93 VAL A CA 1
ATOM 750 C C . VAL A 1 93 ? 19.580 15.577 -5.050 1.00 69.06 93 VAL A C 1
ATOM 752 O O . VAL A 1 93 ? 19.366 16.648 -5.633 1.00 69.06 93 VAL A O 1
ATOM 755 N N . PRO A 1 94 ? 20.825 15.072 -4.920 1.00 74.62 94 PRO A N 1
ATOM 756 C CA . PRO A 1 94 ? 21.999 15.712 -5.506 1.00 74.62 94 PRO A CA 1
ATOM 757 C C . PRO A 1 94 ? 21.799 15.978 -6.998 1.00 74.62 94 PRO A C 1
ATOM 759 O O . PRO A 1 94 ? 21.271 15.129 -7.710 1.00 74.62 94 PRO A O 1
ATOM 762 N N . PHE A 1 95 ? 22.251 17.134 -7.492 1.00 69.44 95 PHE A N 1
ATOM 763 C CA . PHE A 1 95 ? 22.020 17.550 -8.883 1.00 69.44 95 PHE A CA 1
ATOM 764 C C . PHE A 1 95 ? 22.461 16.497 -9.910 1.00 69.44 95 PHE A C 1
ATOM 766 O O . PHE A 1 95 ? 21.726 16.195 -10.841 1.00 69.44 95 PHE A O 1
ATOM 773 N N . SER A 1 96 ? 23.615 15.866 -9.690 1.00 73.75 96 SER A N 1
ATOM 774 C CA . SER A 1 96 ? 24.154 14.801 -10.547 1.00 73.75 96 SER A CA 1
ATOM 775 C C . SER A 1 96 ? 23.312 13.518 -10.581 1.00 73.75 96 SER A C 1
ATOM 777 O O . SER A 1 96 ? 23.593 12.625 -11.377 1.00 73.75 96 SER A O 1
ATOM 779 N N . GLN A 1 97 ? 22.309 13.410 -9.710 1.00 68.81 97 GLN A N 1
ATOM 780 C CA . GLN A 1 97 ? 21.384 12.284 -9.598 1.00 68.81 97 GLN A CA 1
ATOM 781 C C . GLN A 1 97 ? 19.943 12.678 -9.955 1.00 68.81 97 GLN A C 1
ATOM 783 O O . GLN A 1 97 ? 19.060 11.821 -9.950 1.00 68.81 97 GLN A O 1
ATOM 788 N N . LYS A 1 98 ? 19.684 13.956 -10.269 1.00 68.19 98 LYS A N 1
ATOM 789 C CA . LYS A 1 98 ? 18.370 14.414 -10.721 1.00 68.19 98 LYS A CA 1
ATOM 790 C C . LYS A 1 98 ? 18.164 13.997 -12.180 1.00 68.19 98 LYS A C 1
ATOM 792 O O . LYS A 1 98 ? 18.740 14.590 -13.085 1.00 68.19 98 LYS A O 1
ATOM 797 N N . GLY A 1 99 ? 17.350 12.967 -12.395 1.00 67.88 99 GLY A N 1
ATOM 798 C CA . GLY A 1 99 ? 16.809 12.616 -13.711 1.00 67.88 99 GLY A CA 1
ATOM 799 C C . GLY A 1 99 ? 15.506 13.362 -14.003 1.00 67.88 99 GLY A C 1
ATOM 800 O O . GLY A 1 99 ? 14.843 13.854 -13.085 1.00 67.88 99 GLY A O 1
ATOM 801 N N . VAL A 1 100 ? 15.112 13.429 -15.276 1.00 72.75 100 VAL A N 1
ATOM 802 C CA . VAL A 1 100 ? 13.783 13.922 -15.650 1.00 72.75 100 VAL A CA 1
ATOM 803 C C . VAL A 1 100 ? 12.783 12.791 -15.410 1.00 72.75 100 VAL A C 1
ATOM 805 O O . VAL A 1 100 ? 12.827 11.755 -16.066 1.00 72.75 100 VAL A O 1
ATOM 808 N N . LEU A 1 101 ? 11.879 12.962 -14.441 1.00 72.50 101 LEU A N 1
ATOM 809 C CA . LEU A 1 101 ? 10.928 11.911 -14.057 1.00 72.50 101 LEU A CA 1
ATOM 810 C C . LEU A 1 101 ? 10.059 11.443 -15.237 1.00 72.50 101 LEU A C 1
ATOM 812 O O . LEU A 1 101 ? 9.765 10.254 -15.334 1.00 72.50 101 LEU A O 1
ATOM 816 N N . SER A 1 102 ? 9.687 12.347 -16.151 1.00 75.19 102 SER A N 1
ATOM 817 C CA . SER A 1 102 ? 8.901 12.007 -17.346 1.00 75.19 102 SER A CA 1
ATOM 818 C C . SER A 1 102 ? 9.572 10.952 -18.222 1.00 75.19 102 SER A C 1
ATOM 820 O O . SER A 1 102 ? 8.874 10.118 -18.790 1.00 75.19 102 SER A O 1
ATOM 822 N N . ASP A 1 103 ? 10.904 10.918 -18.263 1.00 77.19 103 ASP A N 1
ATOM 823 C CA . ASP A 1 103 ? 11.669 9.962 -19.076 1.00 77.19 103 ASP A CA 1
ATOM 824 C C . ASP A 1 103 ? 11.560 8.532 -18.521 1.00 77.19 103 ASP A C 1
ATOM 826 O O . ASP A 1 103 ? 11.821 7.541 -19.209 1.00 77.19 103 ASP A O 1
ATOM 830 N N . HIS A 1 104 ? 11.142 8.417 -17.259 1.00 78.69 104 HIS A N 1
ATOM 831 C CA . HIS A 1 104 ? 10.925 7.154 -16.578 1.00 78.69 104 HIS A CA 1
ATOM 832 C C . HIS A 1 104 ? 9.461 6.714 -16.571 1.00 78.69 104 HIS A C 1
ATOM 834 O O . HIS A 1 104 ? 9.216 5.521 -16.418 1.00 78.69 104 HIS A O 1
ATOM 840 N N . LEU A 1 105 ? 8.494 7.611 -16.783 1.00 83.56 105 LEU A N 1
ATOM 841 C CA . LEU A 1 105 ? 7.052 7.322 -16.733 1.00 83.56 105 LEU A CA 1
ATOM 842 C C . LEU A 1 105 ? 6.495 6.837 -18.083 1.00 83.56 105 LEU A C 1
ATOM 844 O O . LEU A 1 105 ? 5.494 7.339 -18.587 1.00 83.56 105 LEU A O 1
ATOM 848 N N . THR A 1 106 ? 7.155 5.844 -18.677 1.00 87.75 106 THR A N 1
ATOM 849 C CA . THR A 1 106 ? 6.656 5.161 -19.881 1.00 87.75 106 THR A CA 1
ATOM 850 C C . THR A 1 106 ? 5.423 4.307 -19.563 1.00 87.75 106 THR A C 1
ATOM 852 O O . THR A 1 106 ? 5.230 3.927 -18.409 1.00 87.75 106 THR A O 1
ATOM 855 N N . SER A 1 107 ? 4.634 3.926 -20.578 1.00 89.69 107 SER A N 1
ATOM 856 C CA . SER A 1 107 ? 3.498 2.999 -20.396 1.00 89.69 107 SER A CA 1
ATOM 857 C C . SER A 1 107 ? 3.918 1.721 -19.667 1.00 89.69 107 SER A C 1
ATOM 859 O O . SER A 1 107 ? 3.316 1.368 -18.664 1.00 89.69 107 SER A O 1
ATOM 861 N N . ALA A 1 108 ? 5.026 1.098 -20.085 1.00 90.94 108 ALA A N 1
ATOM 862 C CA . ALA A 1 108 ? 5.535 -0.117 -19.452 1.00 90.94 108 ALA A CA 1
ATOM 863 C C . ALA A 1 108 ? 5.905 0.094 -17.973 1.00 90.94 108 ALA A C 1
ATOM 865 O O . ALA A 1 108 ? 5.729 -0.802 -17.148 1.00 90.94 108 ALA A O 1
ATOM 866 N N . THR A 1 109 ? 6.407 1.280 -17.617 1.00 90.75 109 THR A N 1
ATOM 867 C CA . THR A 1 109 ? 6.682 1.631 -16.218 1.00 90.75 109 THR A CA 1
ATOM 868 C C . THR A 1 109 ? 5.394 1.748 -15.413 1.00 90.75 109 THR A C 1
ATOM 870 O O . THR A 1 109 ? 5.345 1.269 -14.282 1.00 90.75 109 THR A O 1
ATOM 873 N N . LEU A 1 110 ? 4.363 2.380 -15.977 1.00 91.06 110 LEU A N 1
ATOM 874 C CA . LEU A 1 110 ? 3.063 2.520 -15.323 1.00 91.06 110 LEU A CA 1
ATOM 875 C C . LEU A 1 110 ? 2.395 1.153 -15.130 1.00 91.06 110 LEU A C 1
ATOM 877 O O . LEU A 1 110 ? 1.949 0.863 -14.022 1.00 91.06 110 LEU A O 1
ATOM 881 N N . ASP A 1 111 ? 2.443 0.283 -16.140 1.00 94.25 111 ASP A N 1
ATOM 882 C CA . ASP A 1 111 ? 1.941 -1.094 -16.052 1.00 94.25 111 ASP A CA 1
ATOM 883 C C . ASP A 1 111 ? 2.683 -1.885 -14.963 1.00 94.25 111 ASP A C 1
ATOM 885 O O . ASP A 1 111 ? 2.078 -2.610 -14.169 1.00 94.25 111 ASP A O 1
ATOM 889 N N . ALA A 1 112 ? 4.007 -1.717 -14.870 1.00 94.75 112 ALA A N 1
ATOM 890 C CA . ALA A 1 112 ? 4.803 -2.336 -13.817 1.00 94.75 112 ALA A CA 1
ATOM 891 C C . ALA A 1 112 ? 4.443 -1.783 -12.426 1.00 94.75 112 ALA A C 1
ATOM 893 O O . ALA A 1 112 ? 4.308 -2.565 -11.486 1.00 94.75 112 ALA A O 1
ATOM 894 N N . LEU A 1 113 ? 4.251 -0.467 -12.276 1.00 93.69 113 LEU A N 1
ATOM 895 C CA . LEU A 1 113 ? 3.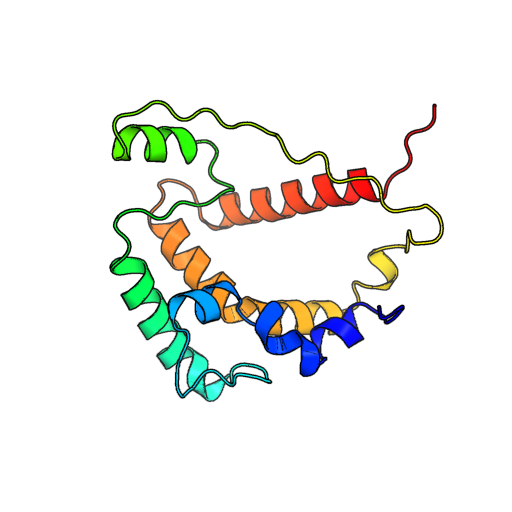805 0.146 -11.017 1.00 93.69 113 LEU A CA 1
ATOM 896 C C . LEU A 1 113 ? 2.436 -0.387 -10.584 1.00 93.69 113 LEU A C 1
ATOM 898 O O . LEU A 1 113 ? 2.258 -0.738 -9.415 1.00 93.69 113 LEU A O 1
ATOM 902 N N . GLU A 1 114 ? 1.488 -0.485 -11.515 1.00 95.25 114 GLU A N 1
ATOM 903 C CA . GLU A 1 114 ? 0.167 -1.052 -11.251 1.00 95.25 114 GLU A CA 1
ATOM 904 C C . GLU A 1 114 ? 0.287 -2.515 -10.817 1.00 95.25 114 GLU A C 1
ATOM 906 O O . GLU A 1 114 ? -0.215 -2.892 -9.757 1.00 95.25 114 GLU A O 1
ATOM 911 N N . ALA A 1 115 ? 1.050 -3.327 -11.551 1.00 97.31 115 ALA A N 1
ATOM 912 C CA . ALA A 1 115 ? 1.285 -4.723 -11.200 1.00 97.31 115 ALA A CA 1
ATOM 913 C C . ALA A 1 115 ? 1.884 -4.887 -9.792 1.00 97.31 115 ALA A C 1
ATOM 915 O O . ALA A 1 115 ? 1.503 -5.812 -9.069 1.00 97.31 115 ALA A O 1
ATOM 916 N N . ARG A 1 116 ? 2.800 -3.995 -9.392 1.00 97.44 116 ARG A N 1
ATOM 917 C CA . ARG A 1 116 ? 3.458 -4.006 -8.076 1.00 97.44 116 ARG A CA 1
ATOM 918 C C . ARG A 1 116 ? 2.595 -3.454 -6.940 1.00 97.44 116 ARG A C 1
ATOM 920 O O . ARG A 1 116 ? 2.952 -3.670 -5.793 1.00 97.44 116 ARG A O 1
ATOM 927 N N . SER A 1 117 ? 1.475 -2.789 -7.215 1.00 96.94 117 SER A N 1
ATOM 928 C CA . SER A 1 117 ? 0.632 -2.158 -6.181 1.00 96.94 117 SER A CA 1
ATOM 929 C C . SER A 1 117 ? -0.839 -2.587 -6.208 1.00 96.94 117 SER A C 1
ATOM 931 O O . SER A 1 117 ? -1.630 -2.128 -5.386 1.00 96.94 117 SER A O 1
ATOM 933 N N . ARG A 1 118 ? -1.230 -3.478 -7.127 1.00 97.75 118 ARG A N 1
ATOM 934 C CA . ARG A 1 118 ? -2.630 -3.856 -7.383 1.00 97.75 118 ARG A CA 1
ATOM 935 C C . ARG A 1 118 ? -3.405 -4.338 -6.150 1.00 97.75 118 ARG A C 1
ATOM 937 O O . ARG A 1 118 ? -4.569 -3.974 -5.991 1.00 97.75 118 ARG A O 1
ATOM 944 N N . LEU A 1 119 ? -2.800 -5.159 -5.289 1.00 98.31 119 LEU A N 1
ATOM 945 C CA . LEU A 1 119 ? -3.453 -5.703 -4.096 1.00 98.31 119 LEU A CA 1
ATOM 946 C C . LEU A 1 119 ? -3.473 -4.665 -2.980 1.00 98.31 119 LEU A C 1
ATOM 948 O O . LEU A 1 119 ? -4.511 -4.493 -2.347 1.00 98.31 119 LEU A O 1
ATOM 952 N N . ASP A 1 120 ? -2.378 -3.920 -2.803 1.00 96.94 120 ASP A N 1
ATOM 953 C CA . ASP A 1 120 ? -2.322 -2.807 -1.850 1.00 96.94 120 ASP A CA 1
ATOM 954 C C . ASP A 1 120 ? -3.386 -1.752 -2.177 1.00 96.94 120 ASP A C 1
ATOM 956 O O . ASP A 1 120 ? -4.073 -1.277 -1.278 1.00 96.94 120 ASP A O 1
ATOM 960 N N . LEU A 1 121 ? -3.600 -1.433 -3.459 1.00 94.44 121 LEU A N 1
ATOM 961 C CA . LEU A 1 121 ? -4.645 -0.502 -3.887 1.00 94.44 121 LEU A CA 1
ATOM 962 C C . LEU A 1 121 ? -6.052 -1.030 -3.568 1.00 94.44 121 LEU A C 1
ATOM 964 O O . LEU A 1 121 ? -6.910 -0.267 -3.120 1.00 94.44 121 LEU A O 1
ATOM 968 N N . LYS A 1 122 ? -6.309 -2.327 -3.786 1.00 95.94 122 LYS A N 1
ATOM 969 C CA . LYS A 1 122 ? -7.592 -2.951 -3.421 1.00 95.94 122 LYS A CA 1
ATOM 970 C C . LYS A 1 122 ? -7.802 -2.925 -1.903 1.00 95.94 122 LYS A C 1
ATOM 9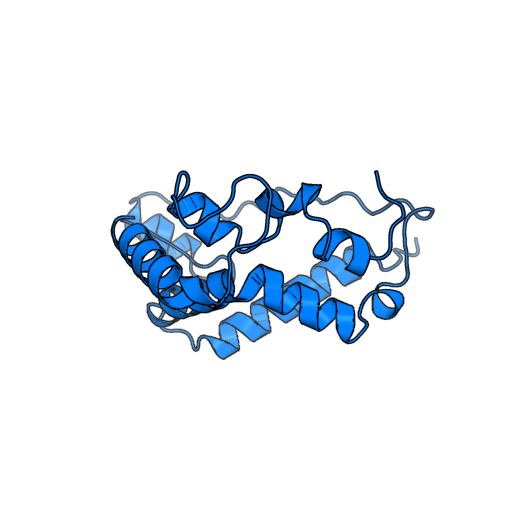72 O O . LYS A 1 122 ? -8.876 -2.536 -1.451 1.00 95.94 122 LYS A O 1
ATOM 977 N N . LEU A 1 123 ? -6.779 -3.268 -1.123 1.00 95.56 123 LEU A N 1
ATOM 978 C CA . LEU A 1 123 ? -6.829 -3.247 0.338 1.00 95.56 123 LEU A CA 1
ATOM 979 C C . LEU A 1 123 ? -7.020 -1.822 0.883 1.00 95.56 123 LEU A C 1
ATOM 981 O O . LEU A 1 123 ? -7.854 -1.595 1.758 1.00 95.56 123 LEU A O 1
ATOM 985 N N . TRP A 1 124 ? -6.314 -0.846 0.314 1.00 94.31 124 TRP A N 1
ATOM 986 C CA . TRP A 1 124 ? -6.472 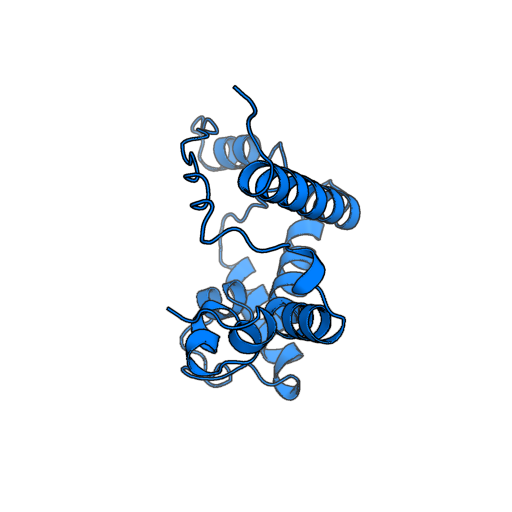0.569 0.641 1.00 94.31 124 TRP A CA 1
ATOM 987 C C . TRP A 1 124 ? -7.899 1.048 0.369 1.00 94.31 124 TRP A C 1
ATOM 989 O O . TRP A 1 124 ? -8.479 1.723 1.213 1.00 94.31 124 TRP A O 1
ATOM 999 N N . ARG A 1 125 ? -8.515 0.648 -0.753 1.00 92.50 125 ARG A N 1
ATOM 1000 C CA . ARG A 1 125 ? -9.922 0.975 -1.053 1.00 92.50 125 ARG A CA 1
ATOM 1001 C C . ARG A 1 125 ? -10.888 0.394 -0.021 1.00 92.50 125 ARG A C 1
ATOM 1003 O O . ARG A 1 125 ? -11.833 1.082 0.359 1.00 92.50 125 ARG A O 1
ATOM 1010 N N . LEU A 1 126 ? -10.643 -0.828 0.462 1.00 91.94 126 LEU A N 1
ATOM 1011 C CA . LEU A 1 126 ? -11.438 -1.425 1.543 1.00 91.94 126 LEU A CA 1
ATOM 1012 C C . LEU A 1 126 ? -11.331 -0.614 2.840 1.00 91.94 126 LEU A C 1
ATOM 1014 O O . LEU A 1 126 ? -12.331 -0.435 3.533 1.00 91.94 126 LEU A O 1
ATOM 1018 N N . LEU A 1 127 ? -10.142 -0.099 3.160 1.00 91.12 127 LEU A N 1
ATOM 1019 C CA . LEU A 1 127 ? -9.949 0.778 4.315 1.00 91.12 127 LEU A CA 1
ATOM 1020 C C . LEU A 1 127 ? -10.599 2.155 4.098 1.00 91.12 127 LEU A C 1
ATOM 1022 O O . LEU A 1 127 ? -11.271 2.664 4.992 1.00 91.12 127 LEU A O 1
ATOM 1026 N N . ALA A 1 128 ? -10.457 2.732 2.903 1.00 90.69 128 ALA A N 1
ATOM 1027 C CA . ALA A 1 128 ? -11.005 4.040 2.548 1.00 90.69 128 ALA A CA 1
ATOM 1028 C C . ALA A 1 128 ? -12.532 4.055 2.600 1.00 90.69 128 ALA A C 1
ATOM 1030 O O . ALA A 1 128 ? -13.115 5.026 3.079 1.00 90.69 128 ALA A O 1
ATOM 1031 N N . ALA A 1 129 ? -13.175 2.953 2.209 1.00 89.19 129 ALA A N 1
ATOM 1032 C CA . ALA A 1 129 ? -14.622 2.782 2.303 1.00 89.19 129 ALA A CA 1
ATOM 1033 C C . ALA A 1 129 ? -15.162 2.816 3.748 1.00 89.19 129 ALA A C 1
ATOM 1035 O O . ALA A 1 129 ? -16.357 3.022 3.940 1.00 89.19 129 ALA A O 1
ATOM 1036 N N . LYS A 1 130 ? -14.308 2.632 4.767 1.00 85.75 130 LYS A N 1
ATOM 1037 C CA . LYS A 1 130 ? -14.683 2.791 6.185 1.00 85.75 130 LYS A CA 1
ATOM 1038 C C . LYS A 1 130 ? -14.626 4.247 6.657 1.00 85.75 130 LYS A C 1
ATOM 1040 O O . LYS A 1 130 ? -15.021 4.542 7.782 1.00 85.75 130 LYS A O 1
ATOM 1045 N N . THR A 1 131 ? -14.099 5.150 5.835 1.00 82.44 131 THR A N 1
ATOM 1046 C CA . THR A 1 131 ? -14.077 6.585 6.122 1.00 82.44 131 THR A CA 1
ATOM 1047 C C . THR A 1 131 ? -15.348 7.250 5.591 1.00 82.44 131 THR A C 1
ATOM 1049 O O . THR A 1 131 ? -15.996 6.742 4.683 1.00 82.44 131 THR A O 1
ATOM 1052 N N . ASN A 1 132 ? -15.685 8.431 6.112 1.00 83.44 132 ASN A N 1
ATOM 1053 C CA . ASN A 1 132 ? -16.788 9.248 5.588 1.00 83.44 132 ASN A CA 1
ATOM 1054 C C . ASN A 1 132 ? -16.380 10.085 4.357 1.00 83.44 132 ASN A C 1
ATOM 1056 O O . ASN A 1 132 ? -17.045 11.069 4.032 1.00 83.44 132 ASN A O 1
ATOM 1060 N N . ILE A 1 133 ? -15.257 9.759 3.713 1.00 83.69 133 ILE A N 1
ATOM 1061 C CA . ILE A 1 133 ? -14.708 10.501 2.579 1.00 83.69 133 ILE A CA 1
ATOM 1062 C C . ILE A 1 133 ? -14.779 9.606 1.346 1.00 83.69 133 ILE A C 1
ATOM 1064 O O . ILE A 1 133 ? -14.492 8.415 1.421 1.00 83.69 133 ILE A O 1
ATOM 1068 N N . ASP A 1 134 ? -15.135 10.192 0.203 1.00 87.06 134 ASP A N 1
ATOM 1069 C CA . ASP A 1 134 ? -15.075 9.503 -1.083 1.00 87.06 134 ASP A CA 1
ATOM 1070 C C . ASP A 1 134 ? -13.655 8.940 -1.336 1.00 87.06 134 ASP A C 1
ATOM 1072 O O . ASP A 1 134 ? -12.687 9.715 -1.370 1.00 87.06 134 ASP A O 1
ATOM 1076 N N . PRO A 1 135 ? -13.501 7.613 -1.522 1.00 86.38 135 PRO A N 1
ATOM 1077 C CA . PRO A 1 135 ? -12.208 6.994 -1.786 1.00 86.38 135 PRO A CA 1
ATOM 1078 C C . PRO A 1 135 ? -11.486 7.571 -3.007 1.00 86.38 135 PRO A C 1
ATOM 1080 O O . PRO A 1 135 ? -10.261 7.685 -2.985 1.00 86.38 135 PRO A O 1
ATOM 1083 N N . GLU A 1 136 ? -12.194 7.975 -4.065 1.00 87.81 136 GLU A N 1
ATOM 1084 C CA . GLU A 1 136 ? -11.520 8.558 -5.233 1.00 87.81 136 GLU A CA 1
ATOM 1085 C C . GLU A 1 136 ? -11.045 9.993 -4.952 1.00 87.81 136 GLU A C 1
ATOM 1087 O O . GLU A 1 136 ? -9.940 10.361 -5.360 1.00 87.81 136 GLU A O 1
ATOM 1092 N N . ALA A 1 137 ? -11.777 10.775 -4.152 1.00 85.94 137 ALA A N 1
ATOM 1093 C CA . ALA A 1 137 ? -11.287 12.061 -3.650 1.00 85.94 137 ALA A CA 1
ATOM 1094 C C . ALA A 1 137 ? -10.034 11.911 -2.763 1.00 85.94 137 ALA A C 1
ATOM 1096 O O . ALA A 1 137 ? -9.085 12.692 -2.903 1.00 85.94 137 ALA A O 1
ATOM 1097 N N . LEU A 1 138 ? -9.994 10.906 -1.877 1.00 85.56 138 LEU A N 1
ATOM 1098 C CA . LEU A 1 138 ? -8.795 10.584 -1.087 1.00 85.56 138 LEU A CA 1
ATOM 1099 C C . LEU A 1 138 ? -7.621 10.199 -1.989 1.00 85.56 138 LEU A C 1
ATOM 1101 O O . LEU A 1 138 ? -6.513 10.702 -1.805 1.00 85.56 138 LEU A O 1
ATOM 1105 N N . ARG A 1 139 ? -7.869 9.364 -3.000 1.00 86.25 139 ARG A N 1
ATOM 1106 C CA . ARG A 1 139 ? -6.847 8.934 -3.958 1.00 86.25 139 ARG A CA 1
ATOM 1107 C C . ARG A 1 139 ? -6.296 10.111 -4.758 1.00 86.25 139 ARG A C 1
ATOM 1109 O O . ARG A 1 139 ? -5.083 10.245 -4.886 1.00 86.25 139 ARG A O 1
ATOM 1116 N N . TRP A 1 140 ? -7.161 10.996 -5.250 1.00 85.44 140 TRP A N 1
ATOM 1117 C CA . TRP A 1 140 ? -6.741 12.204 -5.961 1.00 85.44 140 TRP A CA 1
ATOM 1118 C C . TRP A 1 140 ? -5.851 13.099 -5.091 1.00 85.44 140 TRP A C 1
ATOM 1120 O O . TRP A 1 140 ? -4.809 13.577 -5.553 1.00 85.44 140 TRP A O 1
ATOM 1130 N N . ARG A 1 141 ? -6.219 13.292 -3.816 1.00 83.31 141 ARG A N 1
ATOM 1131 C CA . ARG A 1 141 ? -5.379 14.011 -2.845 1.00 83.31 141 ARG A CA 1
ATOM 1132 C C . ARG A 1 141 ? -4.039 13.308 -2.652 1.00 83.31 141 ARG A C 1
ATOM 1134 O O . ARG A 1 141 ? -3.016 13.977 -2.756 1.00 83.31 141 ARG A O 1
ATOM 1141 N N . ALA A 1 142 ? -4.036 11.986 -2.471 1.00 82.19 142 ALA A N 1
ATOM 1142 C CA . ALA A 1 142 ? -2.822 11.174 -2.357 1.00 82.19 142 ALA A CA 1
ATOM 1143 C C . ALA A 1 142 ? -1.862 11.439 -3.521 1.00 82.19 142 ALA A C 1
ATOM 1145 O O . ALA A 1 142 ? -0.705 11.815 -3.323 1.00 82.19 142 ALA A O 1
ATOM 1146 N N . THR A 1 143 ? -2.370 11.303 -4.748 1.00 81.81 143 THR A N 1
ATOM 1147 C CA . THR A 1 143 ? -1.591 11.483 -5.973 1.00 81.81 143 THR A CA 1
ATOM 1148 C C . THR A 1 143 ? -1.092 12.916 -6.112 1.00 81.81 143 THR A C 1
ATOM 1150 O O . THR A 1 143 ? 0.084 13.124 -6.404 1.00 81.81 143 THR A O 1
ATOM 1153 N N . THR A 1 144 ? -1.943 13.910 -5.852 1.00 80.06 144 THR A N 1
ATOM 1154 C CA . THR A 1 144 ? -1.574 15.328 -5.972 1.00 80.06 144 THR A CA 1
ATOM 1155 C C . THR A 1 144 ? -0.532 15.724 -4.931 1.00 80.06 144 THR A C 1
ATOM 1157 O O . THR A 1 144 ? 0.455 16.379 -5.260 1.00 80.06 144 THR A O 1
ATOM 1160 N N . THR A 1 145 ? -0.699 15.296 -3.678 1.00 77.44 145 THR A N 1
ATOM 1161 C CA . THR A 1 145 ? 0.267 15.549 -2.605 1.00 77.44 145 THR A CA 1
ATOM 1162 C C . THR A 1 145 ? 1.592 14.850 -2.886 1.00 77.44 145 THR A C 1
ATOM 1164 O O . THR A 1 145 ? 2.642 15.471 -2.720 1.00 77.44 145 THR A O 1
ATOM 1167 N N . ALA A 1 146 ? 1.573 13.600 -3.354 1.00 77.81 146 ALA A N 1
ATOM 1168 C CA . ALA A 1 146 ? 2.784 12.899 -3.766 1.00 77.81 146 ALA A CA 1
ATOM 1169 C C . ALA A 1 146 ? 3.483 13.635 -4.920 1.00 77.81 146 ALA A C 1
ATOM 1171 O O . ALA A 1 146 ? 4.668 13.947 -4.812 1.00 77.81 146 ALA A O 1
ATOM 1172 N N . ALA A 1 147 ? 2.751 14.001 -5.975 1.00 76.56 147 ALA A N 1
ATOM 1173 C CA . ALA A 1 147 ? 3.287 14.743 -7.114 1.00 76.56 147 ALA A CA 1
ATOM 1174 C C . ALA A 1 147 ? 3.874 16.099 -6.697 1.00 76.56 147 ALA A C 1
ATOM 1176 O O . ALA A 1 147 ? 4.977 16.437 -7.116 1.00 76.56 147 ALA A O 1
ATOM 1177 N N . ALA A 1 148 ? 3.196 16.851 -5.827 1.00 75.31 148 ALA A N 1
ATOM 1178 C CA . ALA A 1 148 ? 3.698 18.119 -5.304 1.00 75.31 148 ALA A CA 1
ATOM 1179 C C . ALA A 1 148 ? 4.980 17.931 -4.476 1.00 75.31 148 ALA A C 1
ATOM 1181 O O . ALA A 1 148 ? 5.949 18.665 -4.675 1.00 75.31 148 ALA A O 1
ATOM 1182 N N . ARG A 1 149 ? 5.022 16.921 -3.593 1.00 72.69 149 ARG A N 1
ATOM 1183 C CA . ARG A 1 149 ? 6.212 16.597 -2.784 1.00 72.69 149 ARG A CA 1
ATOM 1184 C C . ARG A 1 149 ? 7.396 16.207 -3.665 1.00 72.69 149 ARG A C 1
ATOM 1186 O O . ARG A 1 149 ? 8.486 16.746 -3.494 1.00 72.69 149 ARG A O 1
ATOM 1193 N N . PHE A 1 150 ? 7.193 15.312 -4.629 1.00 72.69 150 PHE A N 1
ATOM 1194 C CA . PHE A 1 150 ? 8.265 14.892 -5.532 1.00 72.69 150 PHE A CA 1
ATOM 1195 C C . PHE A 1 150 ? 8.673 16.002 -6.497 1.00 72.69 150 PHE A C 1
ATOM 1197 O O . PHE A 1 150 ? 9.863 16.171 -6.747 1.00 72.69 150 PHE A O 1
ATOM 1204 N N . SER A 1 151 ? 7.731 16.826 -6.956 1.00 69.31 151 SER A N 1
ATOM 1205 C CA . SER A 1 151 ? 8.048 18.026 -7.725 1.00 69.31 151 SER A CA 1
ATOM 1206 C C . SER A 1 151 ? 8.950 18.960 -6.919 1.00 69.31 151 SER A C 1
ATOM 1208 O O . SER A 1 151 ? 9.979 19.373 -7.433 1.00 69.31 151 SER A O 1
ATOM 1210 N N . GLN A 1 152 ? 8.688 19.215 -5.634 1.00 68.69 152 GLN A N 1
ATOM 1211 C CA . GLN A 1 152 ? 9.577 20.039 -4.796 1.00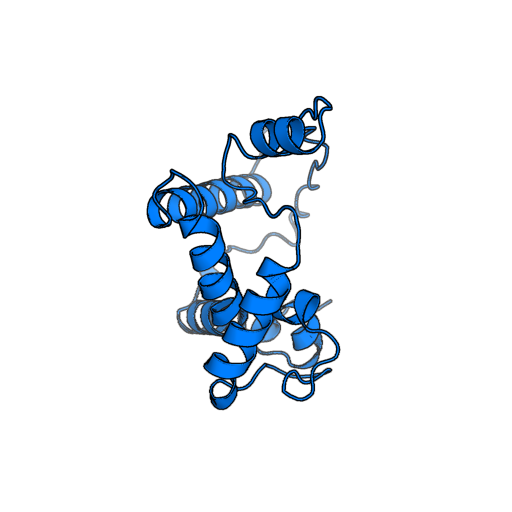 68.69 152 GLN A CA 1
ATOM 1212 C C . GLN A 1 152 ? 10.983 19.444 -4.613 1.00 68.69 152 GLN A C 1
ATOM 1214 O O . GLN A 1 152 ? 11.956 20.192 -4.546 1.00 68.69 152 GLN A O 1
ATOM 1219 N N . LEU A 1 153 ? 11.113 18.116 -4.561 1.00 65.81 153 LEU A N 1
ATOM 1220 C CA . LEU A 1 153 ? 12.418 17.445 -4.475 1.00 65.81 153 LEU A CA 1
ATOM 1221 C C . LEU A 1 153 ? 13.205 17.520 -5.795 1.00 65.81 153 LEU A C 1
ATOM 1223 O O . LEU A 1 153 ? 14.441 17.561 -5.791 1.00 65.81 153 LEU A O 1
ATOM 1227 N N . LEU A 1 154 ? 12.493 17.559 -6.923 1.00 64.31 154 LEU A N 1
ATOM 1228 C CA . LEU A 1 154 ? 13.073 17.590 -8.264 1.00 64.31 154 LEU A CA 1
ATOM 1229 C C . LEU A 1 154 ? 13.316 19.023 -8.767 1.00 64.31 154 LEU A C 1
ATOM 1231 O O . LEU A 1 154 ? 14.342 19.277 -9.400 1.00 64.31 154 LEU A O 1
ATOM 1235 N N . THR A 1 155 ? 12.455 19.974 -8.406 1.00 55.91 155 THR A N 1
ATOM 1236 C CA . THR A 1 155 ? 12.488 21.371 -8.864 1.00 55.91 155 THR A CA 1
ATOM 1237 C C . THR A 1 155 ? 13.555 22.183 -8.119 1.00 55.91 155 THR A C 1
ATOM 1239 O O . THR A 1 155 ? 13.962 21.878 -6.998 1.00 55.91 155 THR A O 1
ATOM 1242 N N . TYR A 1 156 ? 14.083 23.193 -8.800 1.00 50.12 156 TYR A N 1
ATOM 1243 C CA . TYR A 1 156 ? 15.170 24.061 -8.357 1.00 50.12 156 TYR A CA 1
ATOM 1244 C C . TYR A 1 156 ? 14.686 25.066 -7.293 1.00 50.12 156 TYR A C 1
ATOM 1246 O O . TYR A 1 156 ? 13.636 25.681 -7.466 1.00 50.12 156 TYR A O 1
ATOM 1254 N N . LYS A 1 157 ? 15.459 25.288 -6.219 1.00 41.03 157 LYS A N 1
ATOM 1255 C CA . LYS A 1 157 ? 15.413 26.563 -5.487 1.00 41.03 157 LYS A CA 1
ATOM 1256 C C . LYS A 1 157 ? 16.459 27.472 -6.129 1.00 41.03 157 LYS A C 1
ATOM 1258 O O . LYS A 1 157 ? 17.648 27.248 -5.923 1.00 41.03 157 LYS A O 1
ATOM 1263 N N . VAL A 1 158 ? 16.017 28.453 -6.921 1.00 35.50 158 VAL A N 1
ATOM 1264 C CA . VAL A 1 158 ? 16.862 29.613 -7.240 1.00 35.50 158 VAL A CA 1
ATOM 1265 C C . VAL A 1 158 ? 17.008 30.375 -5.928 1.00 35.50 158 VAL A C 1
ATOM 1267 O O . VAL A 1 158 ? 15.997 30.805 -5.374 1.00 35.50 158 VAL A O 1
ATOM 1270 N N . TYR A 1 159 ? 18.227 30.471 -5.411 1.00 37.44 159 TYR A N 1
ATOM 1271 C CA . TYR A 1 159 ? 18.602 31.541 -4.493 1.00 37.44 159 TYR A CA 1
ATOM 1272 C C . TYR A 1 159 ? 19.339 32.602 -5.300 1.00 37.44 159 TYR A C 1
ATOM 1274 O O . TYR A 1 159 ? 20.123 32.196 -6.190 1.00 37.44 159 TYR A O 1
#